Protein AF-A0A5N5UQC6-F1 (afdb_monomer)

Foldseek 3Di:
DDDPDPPDDDDPDDPPPDPDPDVVNVDCPPLNVVLVVLVCCLPPVLVVLVVVVVVSVVVVVVVVDDPVVSVVVSNVVSVVVNVVSVVVSPPDD

Organism: NCBI:txid2212850

Mean predicted aligned error: 14.23 Å

Solvent-accessible surface area (backbone atoms only — not comparable to full-atom values): 5846 Å² total; per-residue (Å²): 136,84,82,91,74,83,80,81,75,85,71,93,81,73,80,89,79,68,81,70,76,50,72,79,74,72,53,69,50,76,69,46,48,51,50,51,53,48,49,46,41,48,70,44,51,47,51,50,45,64,69,44,45,89,68,40,48,57,61,36,51,73,70,71,42,52,77,71,48,38,72,53,49,61,62,42,55,41,50,52,50,49,53,53,46,51,51,55,68,69,59,71,132

Nearest PDB structures (foldseek):
  5uky-assembly1_B  TM=3.708E-01  e=7.498E+00  Mycobacterium tuberculosis

Secondary structure (DSSP, 8-state):
-----------TTSSSS--PPPHHHHS--HHHHHHHHHHHIIIIIHHHHHHSHHHHHHHHHHTT--HHHHHHHHHHHHHHHHHHHHHHHH---

Structure (mmCIF, N/CA/C/O backbone):
data_AF-A0A5N5UQC6-F1
#
_entry.id   AF-A0A5N5UQC6-F1
#
loop_
_atom_site.group_PDB
_atom_site.id
_atom_site.type_symbol
_atom_site.label_atom_id
_atom_site.label_alt_id
_atom_site.label_comp_id
_atom_site.label_asym_id
_atom_site.label_entity_id
_atom_site.label_seq_id
_atom_site.pdbx_PDB_ins_code
_atom_site.Cartn_x
_atom_site.Cartn_y
_atom_site.Cartn_z
_atom_site.occupancy
_atom_site.B_iso_or_equiv
_atom_site.auth_seq_id
_atom_site.auth_comp_id
_atom_site.auth_asym_id
_atom_site.auth_atom_id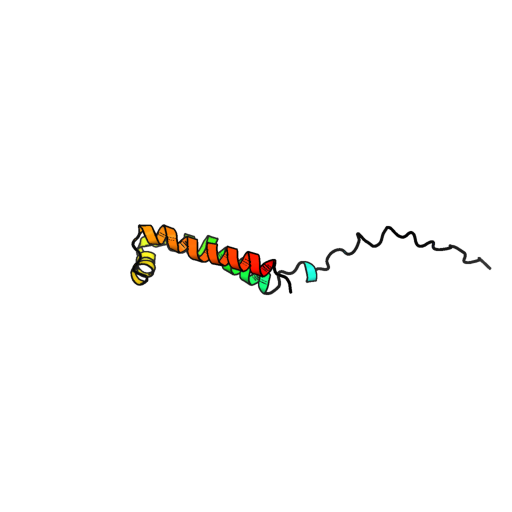
_atom_site.pdbx_PDB_model_num
ATOM 1 N N . MET A 1 1 ? 42.507 21.037 -57.336 1.00 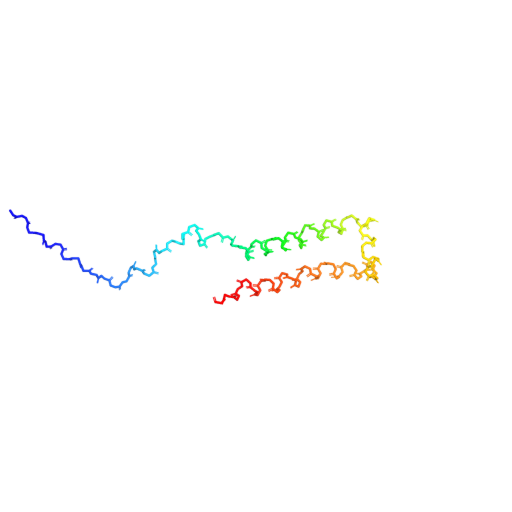42.69 1 MET A N 1
ATOM 2 C CA . MET A 1 1 ? 42.043 19.708 -56.909 1.00 42.69 1 MET A CA 1
ATOM 3 C C . MET A 1 1 ? 42.611 19.515 -55.522 1.00 42.69 1 MET A C 1
ATOM 5 O O . MET A 1 1 ? 43.828 19.466 -55.414 1.00 42.69 1 MET A O 1
ATOM 9 N N . SER A 1 2 ? 41.776 19.583 -54.492 1.00 48.22 2 SER A N 1
ATOM 10 C CA . SER A 1 2 ? 42.174 19.207 -53.135 1.00 48.22 2 SER A CA 1
ATOM 11 C C . SER A 1 2 ? 41.740 17.759 -52.981 1.00 48.22 2 SER A C 1
ATOM 13 O O . SER A 1 2 ? 40.563 17.481 -53.190 1.00 48.22 2 SER A O 1
ATOM 15 N N . ASP A 1 3 ? 42.695 16.865 -52.749 1.00 55.25 3 ASP A N 1
ATOM 16 C CA . ASP A 1 3 ? 42.430 15.447 -52.548 1.00 55.25 3 ASP A CA 1
ATOM 17 C C . ASP A 1 3 ? 41.806 15.250 -51.161 1.00 55.25 3 ASP A C 1
ATOM 19 O O . ASP A 1 3 ? 42.409 15.581 -50.137 1.00 55.25 3 ASP A O 1
ATOM 23 N N . ASP A 1 4 ? 40.567 14.766 -51.174 1.00 62.59 4 ASP A N 1
ATOM 24 C CA . ASP A 1 4 ? 39.850 14.198 -50.038 1.00 62.59 4 ASP A CA 1
ATOM 25 C C . ASP A 1 4 ? 40.558 12.896 -49.630 1.00 62.59 4 ASP A C 1
ATOM 27 O O . ASP A 1 4 ? 40.345 11.852 -50.247 1.00 62.59 4 ASP A O 1
ATOM 31 N N . ASP A 1 5 ? 41.440 12.950 -48.632 1.00 61.59 5 ASP A N 1
ATOM 32 C CA . ASP A 1 5 ? 42.014 11.740 -48.027 1.00 61.59 5 ASP A CA 1
ATOM 33 C C . ASP A 1 5 ? 42.222 11.918 -46.515 1.00 61.59 5 ASP A C 1
ATOM 35 O O . ASP A 1 5 ? 43.291 11.699 -45.942 1.00 61.59 5 ASP A O 1
ATOM 39 N N . ASP A 1 6 ? 41.170 12.356 -45.831 1.00 62.28 6 ASP A N 1
ATOM 40 C CA . ASP A 1 6 ? 40.988 12.144 -44.403 1.00 62.28 6 ASP A CA 1
ATOM 41 C C . ASP A 1 6 ? 40.420 10.737 -44.181 1.00 62.28 6 ASP A C 1
ATOM 43 O O . ASP A 1 6 ? 39.234 10.521 -43.936 1.00 62.28 6 ASP A O 1
ATOM 47 N N . GLY A 1 7 ? 41.317 9.753 -44.286 1.00 66.06 7 GLY A N 1
ATOM 48 C CA . GLY A 1 7 ? 41.064 8.356 -43.954 1.00 66.06 7 GLY A CA 1
ATOM 49 C C . GLY A 1 7 ? 40.480 8.212 -42.548 1.00 66.06 7 GLY A C 1
ATOM 50 O O . GLY A 1 7 ? 41.199 8.190 -41.548 1.00 66.06 7 GLY A O 1
ATOM 51 N N . TYR A 1 8 ? 39.157 8.103 -42.481 1.00 60.75 8 TYR A N 1
ATOM 52 C CA . TYR A 1 8 ? 38.401 7.898 -41.255 1.00 60.75 8 TYR A CA 1
ATOM 53 C C . TYR A 1 8 ? 38.651 6.471 -40.743 1.00 60.75 8 TYR A C 1
ATOM 55 O O . TYR A 1 8 ? 38.067 5.498 -41.222 1.00 60.75 8 TYR A O 1
ATOM 63 N N . VAL A 1 9 ? 39.568 6.321 -39.785 1.00 71.19 9 VAL A N 1
ATOM 64 C CA . VAL A 1 9 ? 39.855 5.031 -39.145 1.00 71.19 9 VAL A CA 1
ATOM 65 C C . VAL A 1 9 ? 38.813 4.784 -38.056 1.00 71.19 9 VAL A C 1
ATOM 67 O O . VAL A 1 9 ? 38.806 5.454 -37.026 1.00 71.19 9 VAL A O 1
ATOM 70 N N . HIS A 1 10 ? 37.941 3.795 -38.260 1.00 60.03 10 HIS A N 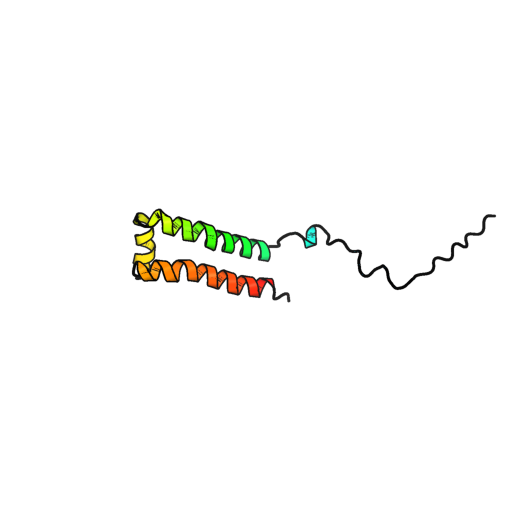1
ATOM 71 C CA . HIS A 1 10 ? 37.081 3.272 -37.199 1.00 60.03 10 HIS A CA 1
ATOM 72 C C . HIS A 1 10 ? 37.945 2.639 -36.096 1.00 60.03 10 HIS A C 1
ATOM 74 O O . HIS A 1 10 ? 38.441 1.522 -36.248 1.00 60.03 10 HIS A O 1
ATOM 80 N N . ALA A 1 11 ? 38.120 3.342 -34.976 1.00 67.31 11 ALA A N 1
ATOM 81 C CA . ALA A 1 11 ? 38.606 2.748 -33.737 1.00 67.31 11 ALA A CA 1
ATOM 82 C C . ALA A 1 11 ? 37.442 1.986 -33.070 1.00 67.31 11 ALA A C 1
ATOM 84 O O . ALA A 1 11 ? 36.417 2.600 -32.763 1.00 67.31 11 ALA A O 1
ATOM 85 N N . PRO A 1 12 ? 37.543 0.662 -32.845 1.00 61.97 12 PRO A N 1
ATOM 86 C CA . PRO A 1 12 ? 36.522 -0.067 -32.110 1.00 61.97 12 PRO A CA 1
ATOM 87 C C . PRO A 1 12 ? 36.729 0.228 -30.623 1.00 61.97 12 PRO A C 1
ATOM 89 O O . PRO A 1 12 ? 37.617 -0.341 -29.987 1.00 61.97 12 PRO A O 1
ATOM 92 N N . GLY A 1 13 ? 35.955 1.161 -30.075 1.00 57.91 13 GLY A N 1
ATOM 93 C CA . GLY A 1 13 ? 36.077 1.495 -28.656 1.00 57.91 13 GLY A CA 1
ATOM 94 C C . GLY A 1 13 ? 35.294 2.694 -28.130 1.00 57.91 13 GLY A C 1
ATOM 95 O O . GLY A 1 13 ? 35.495 3.028 -26.967 1.00 57.91 13 GLY A O 1
ATOM 96 N N . GLU A 1 14 ? 34.416 3.336 -28.907 1.00 55.69 14 GLU A N 1
ATOM 97 C CA . GLU A 1 14 ? 33.746 4.572 -28.453 1.00 55.69 14 GLU A CA 1
ATOM 98 C C . GLU A 1 14 ? 32.222 4.614 -28.643 1.00 55.69 14 GLU A C 1
ATOM 100 O O . GLU A 1 14 ? 31.574 5.597 -28.295 1.00 55.69 14 GLU A O 1
ATOM 105 N N . ASP A 1 15 ? 31.608 3.529 -29.105 1.00 54.22 15 ASP A N 1
ATOM 106 C CA . ASP A 1 15 ? 30.164 3.422 -29.344 1.00 54.22 15 ASP A CA 1
ATOM 107 C C . ASP A 1 15 ? 29.405 2.614 -28.274 1.00 54.22 15 ASP A C 1
ATOM 109 O O . ASP A 1 15 ? 28.177 2.534 -28.301 1.00 54.22 15 ASP A O 1
ATOM 113 N N . SER A 1 16 ? 30.091 2.089 -27.252 1.00 54.12 16 SER A N 1
ATOM 114 C CA . SER A 1 16 ? 29.440 1.335 -26.160 1.00 54.12 16 SER A CA 1
ATOM 115 C C . SER A 1 16 ? 28.943 2.201 -24.987 1.00 54.12 16 SER A C 1
ATOM 117 O O . SER A 1 16 ? 28.228 1.708 -24.116 1.00 54.12 16 SER A O 1
ATOM 119 N N . HIS A 1 17 ? 29.291 3.493 -24.941 1.00 57.84 17 HIS A N 1
ATOM 120 C CA . HIS A 1 17 ? 28.978 4.386 -23.815 1.00 57.84 17 HIS A CA 1
ATOM 121 C C . HIS A 1 17 ? 28.460 5.755 -24.283 1.00 57.84 17 HIS A C 1
ATOM 123 O O . HIS A 1 17 ? 29.036 6.788 -23.960 1.00 57.84 17 HIS A O 1
ATOM 129 N N . GLY A 1 18 ? 27.370 5.795 -25.054 1.00 57.31 18 GLY A N 1
ATOM 130 C CA . GLY A 1 18 ? 26.891 7.081 -25.583 1.00 57.31 18 GLY A CA 1
ATOM 131 C C . GLY A 1 18 ? 25.402 7.222 -25.855 1.00 57.31 18 GLY A C 1
ATOM 132 O O . GLY A 1 18 ? 24.944 8.339 -26.091 1.00 57.31 18 GLY A O 1
ATOM 133 N N . VAL A 1 19 ? 24.610 6.152 -25.780 1.00 60.12 19 VAL A N 1
ATOM 134 C CA . VAL A 1 19 ? 23.156 6.294 -25.884 1.00 60.12 19 VAL A CA 1
ATOM 135 C C . VAL A 1 19 ? 22.648 6.807 -24.539 1.00 60.12 19 VAL A C 1
ATOM 137 O O . VAL A 1 19 ? 22.406 6.037 -23.612 1.00 60.12 19 VAL A O 1
ATOM 140 N N . LYS A 1 20 ? 22.525 8.135 -24.405 1.00 65.56 20 LYS A N 1
ATOM 141 C CA . LYS A 1 20 ? 21.715 8.721 -23.330 1.00 65.56 20 LYS A CA 1
ATOM 142 C C . LYS A 1 20 ? 20.322 8.096 -23.447 1.00 65.56 20 LYS A C 1
ATOM 144 O O . LYS A 1 20 ? 19.745 8.206 -24.530 1.00 65.56 20 LYS A O 1
ATOM 149 N N . PRO A 1 21 ? 19.793 7.463 -22.382 1.00 60.16 21 PRO A N 1
ATOM 150 C CA . PRO A 1 21 ? 18.428 6.964 -22.391 1.00 60.16 21 PRO A CA 1
ATOM 151 C C . PRO A 1 21 ? 17.517 8.096 -22.853 1.00 60.16 21 PRO A C 1
ATOM 153 O O . PRO A 1 21 ? 17.586 9.212 -22.319 1.00 60.16 21 PRO A O 1
ATOM 156 N N . THR A 1 22 ? 16.750 7.839 -23.906 1.00 65.44 22 THR A N 1
ATOM 157 C CA . THR A 1 22 ? 15.805 8.820 -24.440 1.00 65.44 22 THR A CA 1
ATOM 158 C C . THR A 1 22 ? 14.730 9.074 -23.380 1.00 65.44 22 THR A C 1
ATOM 160 O O . THR A 1 22 ? 14.556 8.256 -22.480 1.00 65.44 22 THR A O 1
ATOM 163 N N . ASP A 1 23 ? 13.997 10.191 -23.420 1.00 60.00 23 ASP A N 1
ATOM 164 C CA . ASP A 1 23 ? 12.989 10.478 -22.378 1.00 60.00 23 ASP A CA 1
ATOM 165 C C . ASP A 1 23 ? 11.965 9.344 -22.196 1.00 60.00 23 ASP A C 1
ATOM 167 O O . ASP A 1 23 ? 11.557 9.064 -21.073 1.00 60.00 23 ASP A O 1
ATOM 171 N N . ARG A 1 24 ? 11.682 8.588 -23.265 1.00 57.97 24 ARG A N 1
ATOM 172 C CA . ARG A 1 24 ? 10.839 7.383 -23.236 1.00 57.97 24 ARG A CA 1
ATOM 173 C C . ARG A 1 24 ? 11.386 6.254 -22.358 1.00 57.97 24 ARG A C 1
ATOM 175 O O . ARG A 1 24 ? 10.598 5.491 -21.812 1.00 57.97 24 ARG A O 1
ATOM 182 N N . ASP A 1 25 ? 12.702 6.163 -22.186 1.00 61.69 25 ASP A N 1
ATOM 183 C CA . ASP A 1 25 ? 13.350 5.190 -21.296 1.00 61.69 25 ASP A CA 1
ATOM 184 C C . ASP A 1 25 ? 13.299 5.631 -19.820 1.00 61.69 25 ASP A C 1
ATOM 186 O O . ASP A 1 25 ? 13.547 4.827 -18.920 1.00 61.69 25 ASP A O 1
ATOM 190 N N . ARG A 1 26 ? 12.984 6.910 -19.558 1.00 65.75 26 ARG A N 1
ATOM 191 C CA . ARG A 1 26 ? 12.871 7.499 -18.210 1.00 65.75 26 ARG A CA 1
ATOM 192 C C . ARG A 1 26 ? 11.433 7.617 -17.710 1.00 65.75 26 ARG A C 1
ATOM 194 O O . ARG A 1 26 ? 11.222 7.940 -16.541 1.00 65.75 26 ARG A O 1
ATOM 201 N N . GLU A 1 27 ? 10.449 7.363 -18.563 1.00 73.81 27 GLU A N 1
ATOM 202 C CA . GLU A 1 27 ? 9.044 7.400 -18.186 1.00 73.81 27 GLU A CA 1
ATOM 203 C C . GLU A 1 27 ? 8.667 6.148 -17.385 1.00 73.81 27 GLU A C 1
ATOM 205 O O . GLU A 1 27 ? 8.854 5.006 -17.812 1.00 73.81 27 GLU A O 1
ATOM 210 N N . PHE A 1 28 ? 8.083 6.357 -16.204 1.00 70.06 28 PHE A N 1
ATOM 211 C CA . PHE A 1 28 ? 7.425 5.283 -15.477 1.00 70.06 28 PHE A CA 1
ATOM 212 C C . PHE A 1 28 ? 6.211 4.845 -16.298 1.00 70.06 28 PHE A C 1
ATOM 214 O O . PHE A 1 28 ? 5.174 5.501 -16.285 1.00 70.06 28 PHE A O 1
ATOM 221 N N . GLY A 1 29 ? 6.336 3.745 -17.042 1.00 80.50 29 GLY A N 1
ATOM 222 C CA . GLY A 1 29 ? 5.193 3.125 -17.714 1.00 80.50 29 GLY A CA 1
ATOM 223 C C . GLY A 1 29 ? 4.113 2.691 -16.711 1.00 80.50 29 GLY A C 1
ATOM 224 O O . GLY A 1 29 ? 4.261 2.842 -15.496 1.00 80.50 29 GLY A O 1
ATOM 225 N N . LEU A 1 30 ? 3.036 2.067 -17.198 1.00 85.06 30 LEU A N 1
ATOM 226 C CA . LEU A 1 30 ? 1.914 1.613 -16.358 1.00 85.06 30 LEU A CA 1
ATOM 227 C C . LEU A 1 30 ? 2.369 0.797 -15.127 1.00 85.06 30 LEU A C 1
ATOM 229 O O . LEU A 1 30 ? 1.824 0.958 -14.040 1.00 85.06 30 LEU A O 1
ATOM 233 N N . ARG A 1 31 ? 3.428 -0.015 -15.268 1.00 82.75 31 ARG A N 1
ATOM 234 C CA . ARG A 1 31 ? 4.030 -0.778 -14.160 1.00 82.75 31 ARG A CA 1
ATOM 235 C C . ARG A 1 31 ? 4.606 0.111 -13.052 1.00 82.75 31 ARG A C 1
ATOM 237 O O . ARG A 1 31 ? 4.374 -0.149 -11.875 1.00 82.75 31 ARG A O 1
ATOM 244 N N . GLY A 1 32 ? 5.345 1.154 -13.432 1.00 85.44 32 GLY A N 1
ATOM 245 C CA . GLY A 1 32 ? 5.939 2.103 -12.492 1.00 85.44 32 GLY A CA 1
ATOM 246 C C . GLY A 1 32 ? 4.864 2.905 -11.763 1.00 85.44 32 GLY A C 1
ATOM 247 O O . GLY A 1 32 ? 4.927 3.050 -10.547 1.00 85.44 32 GLY A O 1
ATOM 248 N N . TRP A 1 33 ? 3.814 3.319 -12.474 1.00 91.44 33 TRP A N 1
ATOM 249 C CA . TRP A 1 33 ? 2.671 3.993 -11.856 1.00 91.44 33 TRP A CA 1
ATOM 250 C C . TRP A 1 33 ? 1.886 3.108 -10.885 1.00 91.44 33 TRP A C 1
ATOM 252 O O . TRP A 1 33 ? 1.488 3.598 -9.830 1.00 91.44 33 TRP A O 1
ATOM 262 N N . ILE A 1 34 ? 1.707 1.812 -11.174 1.00 90.62 34 ILE A N 1
ATOM 263 C CA . ILE A 1 34 ? 1.100 0.864 -10.220 1.00 90.62 34 ILE A CA 1
ATOM 264 C C . ILE A 1 34 ? 1.936 0.786 -8.937 1.00 90.62 34 ILE A C 1
ATOM 266 O O . ILE A 1 34 ? 1.379 0.847 -7.840 1.00 90.62 34 ILE A O 1
ATOM 270 N N . LEU A 1 35 ? 3.265 0.702 -9.060 1.00 87.69 35 LEU A N 1
ATOM 271 C CA . LEU A 1 35 ? 4.169 0.677 -7.907 1.00 87.69 35 LEU A CA 1
ATOM 272 C C . LEU A 1 35 ? 4.049 1.962 -7.073 1.00 87.69 35 LEU A C 1
ATOM 274 O O . LEU A 1 35 ? 3.914 1.893 -5.854 1.00 87.69 35 LEU A O 1
ATOM 278 N N . VAL A 1 36 ? 4.049 3.126 -7.729 1.00 90.75 36 VAL A N 1
ATOM 279 C CA . VAL A 1 36 ? 3.889 4.434 -7.072 1.00 90.75 36 VAL A CA 1
ATOM 280 C C . VAL A 1 36 ? 2.527 4.544 -6.383 1.00 90.75 36 VAL A C 1
ATOM 282 O O . VAL A 1 36 ? 2.458 4.981 -5.235 1.00 90.75 36 VAL A O 1
ATOM 285 N N . GLY A 1 37 ? 1.450 4.107 -7.038 1.00 92.75 37 GLY A N 1
ATOM 286 C CA . GLY A 1 37 ? 0.111 4.093 -6.449 1.00 92.75 37 GLY A CA 1
ATOM 287 C C . GLY A 1 37 ? 0.048 3.221 -5.197 1.00 92.75 37 GLY A C 1
ATOM 288 O O . GLY A 1 37 ? -0.487 3.636 -4.170 1.00 92.75 37 GLY A O 1
ATOM 289 N N . TRP A 1 38 ? 0.666 2.043 -5.239 1.00 91.88 38 TRP A N 1
ATOM 290 C CA . TRP A 1 38 ? 0.707 1.143 -4.092 1.00 91.88 38 TRP A CA 1
ATOM 291 C C . TRP A 1 38 ? 1.591 1.679 -2.953 1.00 91.88 38 TRP A C 1
ATOM 293 O O . TRP A 1 38 ? 1.243 1.561 -1.777 1.00 91.88 38 TRP A O 1
ATOM 303 N N . LEU A 1 39 ? 2.689 2.358 -3.294 1.00 90.44 39 LEU A N 1
ATOM 304 C CA . LEU A 1 39 ? 3.547 3.049 -2.333 1.00 90.44 39 LEU A CA 1
ATOM 305 C C . LEU A 1 39 ? 2.788 4.172 -1.617 1.00 90.44 39 LEU A C 1
ATOM 307 O O . LEU A 1 39 ? 2.855 4.279 -0.393 1.00 90.44 39 LEU A O 1
ATOM 311 N N . PHE A 1 40 ? 2.018 4.967 -2.360 1.00 93.94 40 PHE A N 1
ATOM 312 C CA . PHE A 1 40 ? 1.157 6.009 -1.803 1.00 93.94 40 PHE A CA 1
ATOM 313 C C . PHE A 1 40 ? 0.112 5.426 -0.841 1.00 93.94 40 PHE A C 1
ATOM 315 O O . PHE A 1 40 ? -0.068 5.938 0.266 1.00 93.94 40 PHE A O 1
ATOM 322 N N . VAL A 1 41 ? -0.532 4.315 -1.213 1.00 89.69 41 VAL A N 1
ATOM 323 C CA . VAL A 1 41 ? -1.469 3.609 -0.325 1.00 89.69 41 VAL A CA 1
ATOM 324 C C . VAL A 1 41 ? -0.770 3.165 0.962 1.00 89.69 41 VAL A C 1
ATOM 326 O O . VAL A 1 41 ? -1.284 3.395 2.058 1.00 89.69 41 VAL A O 1
ATOM 329 N N . SER A 1 42 ? 0.425 2.588 0.841 1.00 88.19 42 SER A N 1
ATOM 330 C CA . SER A 1 42 ? 1.193 2.090 1.982 1.00 88.19 42 SER A CA 1
ATOM 331 C C . SER A 1 42 ? 1.636 3.191 2.944 1.00 88.19 42 SER A C 1
ATOM 333 O O . SER A 1 42 ? 1.634 2.969 4.152 1.00 88.19 42 SER A O 1
ATOM 335 N N . LEU A 1 43 ? 2.067 4.342 2.423 1.00 88.56 43 LEU A N 1
ATOM 336 C CA . LEU A 1 43 ? 2.702 5.394 3.223 1.00 88.56 43 LEU A CA 1
ATOM 337 C C . LEU A 1 43 ? 1.740 6.489 3.677 1.00 88.56 43 LEU A C 1
ATOM 339 O O . LEU A 1 43 ? 2.014 7.155 4.670 1.00 88.56 43 LEU A O 1
ATOM 343 N N . ILE A 1 44 ? 0.638 6.704 2.960 1.00 92.00 44 ILE A N 1
ATOM 344 C CA . ILE A 1 44 ? -0.269 7.827 3.225 1.00 92.00 44 ILE A CA 1
ATOM 345 C C . ILE A 1 44 ? -1.657 7.325 3.597 1.00 92.00 44 ILE A C 1
ATOM 347 O O . ILE A 1 44 ? -2.182 7.719 4.635 1.00 92.00 44 ILE A O 1
ATOM 351 N N . VAL A 1 45 ? -2.244 6.426 2.804 1.00 86.94 45 VAL A N 1
ATOM 352 C CA . VAL A 1 45 ? -3.621 5.964 3.048 1.00 86.94 45 VAL A CA 1
ATOM 353 C C . VAL A 1 45 ? -3.702 5.134 4.325 1.00 86.94 45 VAL A C 1
ATOM 355 O O . VAL A 1 45 ? -4.526 5.430 5.187 1.00 86.94 45 VAL A O 1
ATOM 358 N N . VAL A 1 46 ? -2.826 4.137 4.490 1.00 84.62 46 VAL A N 1
ATOM 359 C CA . VAL A 1 46 ? -2.841 3.277 5.684 1.00 84.62 46 VAL A CA 1
ATOM 360 C C . VAL A 1 46 ? -2.503 4.053 6.963 1.00 84.62 46 VAL A C 1
ATOM 362 O O . VAL A 1 46 ? -3.287 3.973 7.911 1.00 84.62 46 VAL A O 1
ATOM 365 N N . PRO A 1 47 ? -1.425 4.858 7.022 1.00 81.12 47 PRO A N 1
ATOM 366 C CA . PRO A 1 47 ? -1.132 5.672 8.200 1.00 81.12 47 PRO A CA 1
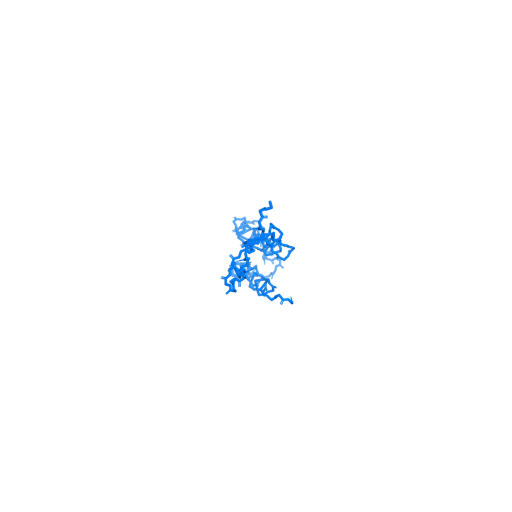ATOM 367 C C . PRO A 1 47 ? -2.192 6.741 8.462 1.00 81.12 47 PRO A C 1
ATOM 369 O O . PRO A 1 47 ? -2.561 6.951 9.613 1.00 81.12 47 PRO A O 1
ATOM 372 N N . GLY A 1 48 ? -2.738 7.370 7.417 1.00 86.50 48 GLY A N 1
ATOM 373 C CA . GLY A 1 48 ? -3.854 8.304 7.549 1.00 86.50 48 GLY A CA 1
ATOM 374 C C . GLY A 1 48 ? -5.061 7.634 8.199 1.00 86.50 48 GLY A C 1
ATOM 375 O O . GLY A 1 48 ? -5.589 8.138 9.185 1.00 86.50 48 GLY A O 1
ATOM 376 N N . MET A 1 49 ? -5.435 6.443 7.733 1.00 81.06 49 MET A N 1
ATOM 377 C CA . MET A 1 49 ? -6.535 5.672 8.315 1.00 81.06 49 MET A CA 1
ATOM 378 C C . MET A 1 49 ? -6.258 5.272 9.772 1.00 81.06 49 MET A C 1
ATOM 380 O O . MET A 1 49 ? -7.156 5.339 10.609 1.00 81.06 49 MET A O 1
ATOM 384 N N . LEU A 1 50 ? -5.004 4.949 10.099 1.00 75.50 50 LEU A N 1
ATOM 385 C CA . LEU A 1 50 ? -4.554 4.709 11.471 1.00 75.50 50 LEU A CA 1
ATOM 386 C C . LEU A 1 50 ? -4.523 5.961 12.351 1.00 75.50 50 LEU A C 1
ATOM 388 O O . LEU A 1 50 ? -4.425 5.801 13.557 1.00 75.50 50 LEU A O 1
ATOM 392 N N . LEU A 1 51 ? -4.584 7.183 11.821 1.00 78.00 51 LEU A N 1
ATOM 393 C CA . LEU A 1 51 ? -4.703 8.398 12.638 1.00 78.00 51 LEU A CA 1
ATOM 394 C C . LEU A 1 51 ? -6.170 8.730 12.942 1.00 78.00 51 LEU A C 1
ATOM 396 O O . LEU A 1 51 ? -6.477 9.230 14.023 1.00 78.00 51 LEU A O 1
ATOM 400 N N . TYR A 1 52 ? -7.096 8.357 12.056 1.00 77.31 52 TYR A N 1
ATOM 401 C CA . TYR A 1 52 ? -8.546 8.494 12.257 1.00 77.31 52 TYR A CA 1
ATOM 402 C C . TYR A 1 52 ? -9.161 7.336 13.081 1.00 77.31 52 TYR A C 1
ATOM 404 O O . TYR A 1 52 ? -10.322 6.976 12.887 1.00 77.31 52 TYR A O 1
ATOM 412 N N . ILE A 1 53 ? -8.405 6.769 14.038 1.00 62.31 53 ILE A N 1
ATOM 413 C CA . ILE A 1 53 ? -8.731 5.584 14.873 1.00 62.31 53 ILE A CA 1
ATOM 414 C C . ILE A 1 53 ? -10.188 5.499 15.371 1.00 62.31 53 ILE A C 1
ATOM 416 O O . ILE A 1 53 ? -10.739 4.394 15.310 1.00 62.31 53 ILE A O 1
ATOM 420 N N . PRO A 1 54 ? -10.844 6.572 15.866 1.00 62.25 54 PRO A N 1
ATOM 421 C CA . PRO A 1 54 ? -12.234 6.454 16.311 1.00 62.25 54 PRO A CA 1
ATOM 422 C C . PRO A 1 54 ? -13.222 6.110 15.182 1.00 62.25 54 PRO A C 1
ATOM 424 O O . PRO A 1 54 ? -14.175 5.380 15.442 1.00 62.25 54 PRO A O 1
ATOM 427 N N . GLU A 1 55 ? -12.990 6.541 13.938 1.00 59.47 55 GLU A N 1
ATOM 428 C CA . GLU A 1 55 ? -13.836 6.167 12.788 1.00 59.47 55 GLU A CA 1
ATOM 429 C C . GLU A 1 55 ? -13.315 4.927 12.045 1.00 59.47 55 GLU A C 1
ATOM 431 O O . GLU A 1 55 ? -14.096 4.088 11.589 1.00 59.47 55 GLU A O 1
ATOM 436 N N . ALA A 1 56 ? -11.993 4.750 11.983 1.00 57.38 56 ALA A N 1
ATOM 437 C CA . ALA A 1 56 ? -11.362 3.616 11.309 1.00 57.38 56 ALA A CA 1
ATOM 438 C C . ALA A 1 56 ? -11.580 2.275 12.035 1.00 57.38 56 ALA A C 1
ATOM 440 O O . ALA A 1 56 ? -11.541 1.218 11.400 1.00 57.38 56 ALA A O 1
ATOM 441 N N . GLY A 1 57 ? -11.882 2.296 13.341 1.00 58.31 57 GLY A N 1
ATOM 442 C CA . GLY A 1 57 ? -12.207 1.097 14.121 1.00 58.31 57 GLY A CA 1
ATOM 443 C C . GLY A 1 57 ? -13.369 0.276 13.546 1.00 58.31 57 GLY A C 1
ATOM 444 O O . GLY A 1 57 ? -13.378 -0.944 13.700 1.00 58.31 57 GLY A O 1
ATOM 445 N N . ASN A 1 58 ? -14.307 0.897 12.818 1.00 59.97 58 ASN A N 1
ATOM 446 C CA . ASN A 1 58 ? -15.401 0.181 12.152 1.00 59.97 58 ASN A CA 1
ATOM 447 C C . ASN A 1 58 ? -14.925 -0.706 10.990 1.00 59.97 58 ASN A C 1
ATOM 449 O O . ASN A 1 58 ? -15.504 -1.770 10.772 1.00 59.97 58 ASN A O 1
ATOM 453 N N . PHE A 1 59 ? -13.869 -0.312 10.272 1.00 62.38 59 PHE A N 1
ATOM 454 C CA . PHE A 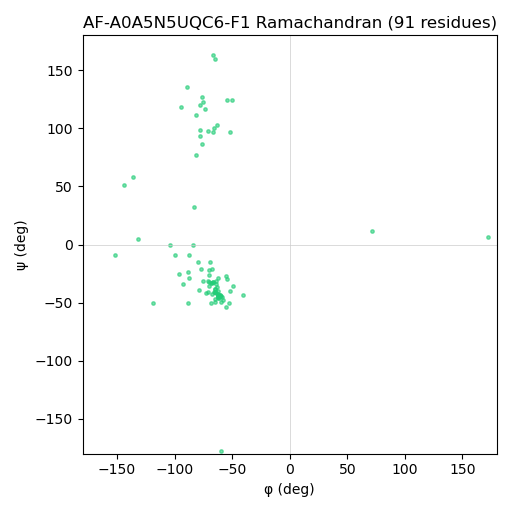1 59 ? -13.312 -1.101 9.170 1.00 62.38 59 PHE A CA 1
ATOM 455 C C . PHE A 1 59 ? -12.563 -2.333 9.688 1.00 62.38 59 PHE A C 1
ATOM 457 O O . PHE A 1 59 ? -12.729 -3.432 9.172 1.00 62.38 59 PHE A O 1
ATOM 464 N N . THR A 1 60 ? -11.787 -2.204 10.763 1.00 63.56 60 THR A N 1
ATOM 465 C CA . THR A 1 60 ? -11.085 -3.371 11.316 1.00 63.56 60 THR A CA 1
ATOM 466 C C . THR A 1 60 ? -12.013 -4.301 12.091 1.00 63.56 60 THR A C 1
ATOM 468 O O . THR A 1 60 ? -11.839 -5.519 12.059 1.00 63.56 60 THR A O 1
ATOM 471 N N . LYS A 1 61 ? -13.049 -3.741 12.730 1.00 63.94 61 LYS A N 1
ATOM 472 C CA . LYS A 1 61 ? -14.111 -4.515 13.381 1.00 63.94 61 LYS A CA 1
ATOM 473 C C . LYS A 1 61 ? -14.965 -5.285 12.368 1.00 63.94 61 LYS A C 1
ATOM 475 O O . LYS A 1 61 ? -15.396 -6.387 12.693 1.00 63.94 61 LYS A O 1
ATOM 480 N N . SER A 1 62 ? -15.167 -4.769 11.148 1.00 63.84 62 SER A N 1
ATOM 481 C CA . SER A 1 62 ? -15.846 -5.518 10.074 1.00 63.84 62 SER A CA 1
ATOM 482 C C . SER A 1 62 ? -15.010 -6.688 9.542 1.00 63.84 62 SER A C 1
ATOM 484 O O . SER A 1 62 ? -15.570 -7.691 9.111 1.00 63.84 62 SER A O 1
ATOM 486 N N . LEU A 1 63 ? -13.681 -6.603 9.654 1.00 66.69 63 LEU A N 1
ATOM 487 C CA . LEU A 1 63 ? -12.744 -7.692 9.361 1.00 66.69 63 LEU A CA 1
ATOM 488 C C . LEU A 1 63 ? -12.556 -8.672 10.539 1.00 66.69 63 LEU A C 1
ATOM 490 O O . LEU A 1 63 ? -11.799 -9.631 10.415 1.00 66.69 63 LEU A O 1
ATOM 494 N N . GLY A 1 64 ? -13.226 -8.451 11.678 1.00 67.12 64 GLY A N 1
ATOM 495 C CA . GLY A 1 64 ? -13.145 -9.315 12.864 1.00 67.12 64 GLY A CA 1
ATOM 496 C C . GLY A 1 64 ? -11.815 -9.244 13.624 1.00 67.12 64 GLY A C 1
ATOM 497 O O . GLY A 1 64 ? -11.568 -10.074 14.497 1.00 67.12 64 GLY A O 1
ATOM 498 N N . LEU A 1 65 ? -10.960 -8.268 13.311 1.00 69.00 65 LEU A N 1
ATOM 499 C CA . LEU A 1 65 ? -9.638 -8.113 13.913 1.00 69.00 65 LEU A CA 1
ATOM 500 C C . LEU A 1 65 ? -9.719 -7.240 15.172 1.00 69.00 65 LEU A C 1
ATOM 502 O O . LEU A 1 65 ? -10.357 -6.182 15.177 1.00 69.00 65 LEU A O 1
ATOM 506 N N . GLY A 1 66 ? -9.045 -7.661 16.246 1.00 72.06 66 GLY A N 1
ATOM 507 C CA . GLY A 1 66 ? -8.886 -6.830 17.439 1.00 72.06 66 GLY A CA 1
ATOM 508 C C . GLY A 1 66 ? -8.025 -5.595 17.152 1.00 72.06 66 GLY A C 1
ATOM 509 O O . GLY A 1 66 ? -7.273 -5.560 16.180 1.00 72.06 66 GLY A O 1
ATOM 510 N N . TYR A 1 67 ? -8.072 -4.580 18.027 1.00 68.94 67 TYR A N 1
ATOM 511 C CA . TYR A 1 67 ? -7.266 -3.357 17.862 1.00 68.94 67 TYR A CA 1
ATOM 512 C C . TYR A 1 67 ? -5.777 -3.653 17.651 1.00 68.94 67 TYR A C 1
ATOM 514 O O . TYR A 1 67 ? -5.147 -3.013 16.823 1.00 68.94 67 TYR A O 1
ATOM 522 N N . ARG A 1 68 ? -5.211 -4.634 18.363 1.00 74.75 68 ARG A N 1
ATOM 523 C CA . ARG A 1 68 ? -3.791 -4.999 18.237 1.00 74.75 68 ARG A CA 1
ATOM 524 C C . ARG A 1 68 ? -3.471 -5.619 16.879 1.00 74.75 68 ARG A C 1
ATOM 526 O O . ARG A 1 68 ? -2.480 -5.245 16.263 1.00 74.75 68 ARG A O 1
ATOM 533 N N . ASP A 1 69 ? -4.338 -6.503 16.400 1.00 77.44 69 ASP A N 1
ATOM 534 C CA . ASP A 1 69 ? -4.154 -7.186 15.121 1.00 77.44 69 ASP A CA 1
ATOM 535 C C . ASP A 1 69 ? -4.326 -6.212 13.951 1.00 77.44 69 ASP A C 1
ATOM 537 O O . ASP A 1 69 ? -3.618 -6.320 12.954 1.00 77.44 69 ASP A O 1
ATOM 541 N N . ALA A 1 70 ? -5.188 -5.199 14.100 1.00 77.06 70 ALA A N 1
ATOM 542 C CA . ALA A 1 70 ? -5.334 -4.094 13.154 1.00 77.06 70 ALA A CA 1
ATOM 543 C C . ALA A 1 70 ? -3.992 -3.419 12.852 1.00 77.06 70 ALA A C 1
ATOM 545 O O . ALA A 1 70 ? -3.615 -3.264 11.693 1.00 77.06 70 ALA A O 1
ATOM 546 N N . PHE A 1 71 ? -3.254 -3.052 13.903 1.00 71.88 71 PHE A N 1
ATOM 547 C CA . PHE A 1 71 ? -1.966 -2.373 13.769 1.00 71.88 71 PHE A CA 1
ATOM 548 C C . PHE A 1 71 ? -0.885 -3.265 13.151 1.00 71.88 71 PHE A C 1
ATOM 550 O O . PHE A 1 71 ? 0.084 -2.736 12.619 1.00 71.88 71 PHE A O 1
ATOM 557 N N . LEU A 1 72 ? -1.041 -4.593 13.195 1.00 80.44 72 LEU A N 1
ATOM 558 C CA . LEU A 1 72 ? -0.110 -5.536 12.574 1.00 80.44 72 LEU A CA 1
ATOM 559 C C . LEU A 1 72 ? -0.477 -5.823 11.115 1.00 80.44 72 LEU A C 1
ATOM 561 O O . LEU A 1 72 ? 0.370 -5.724 10.234 1.00 80.44 72 LEU A O 1
ATOM 565 N N . VAL A 1 73 ? -1.737 -6.165 10.847 1.00 78.62 73 VAL A N 1
ATOM 566 C CA . VAL A 1 73 ? -2.193 -6.648 9.535 1.00 78.62 73 VAL A CA 1
ATOM 567 C C . VAL A 1 73 ? -2.387 -5.503 8.545 1.00 78.62 73 VAL A C 1
ATOM 569 O O . VAL A 1 73 ? -2.024 -5.635 7.376 1.00 78.62 73 VAL A O 1
ATOM 572 N N . LEU A 1 74 ? -2.922 -4.366 8.996 1.00 80.62 74 LEU A N 1
ATOM 573 C CA . LEU A 1 74 ? -3.230 -3.236 8.120 1.00 80.62 74 LEU A CA 1
ATOM 574 C C . LEU A 1 74 ? -1.991 -2.669 7.396 1.00 80.62 74 LEU A C 1
ATOM 576 O O . LEU A 1 74 ? -2.096 -2.446 6.192 1.00 80.62 74 LEU A O 1
ATOM 580 N N . PRO A 1 75 ? -0.818 -2.484 8.041 1.00 81.00 75 PRO A N 1
ATOM 581 C CA . PRO A 1 75 ? 0.414 -2.136 7.327 1.00 81.00 75 PRO A CA 1
ATOM 582 C C . PRO A 1 75 ? 1.071 -3.326 6.607 1.00 81.00 75 PRO A C 1
ATOM 584 O O . PRO A 1 75 ? 1.827 -3.116 5.659 1.00 81.00 75 PRO A O 1
ATOM 587 N N . LEU A 1 76 ? 0.781 -4.5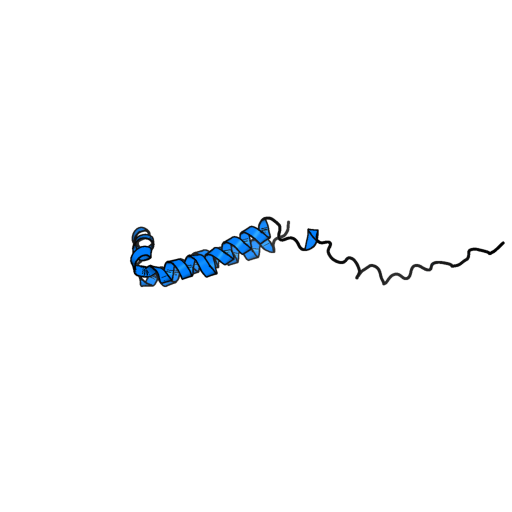72 6.999 1.00 84.19 76 LEU A N 1
ATOM 588 C CA . LEU A 1 76 ? 1.365 -5.761 6.367 1.00 84.19 76 LEU A CA 1
ATOM 589 C C . LEU A 1 76 ? 0.823 -5.994 4.951 1.00 84.19 76 LEU A C 1
ATOM 591 O O . LEU A 1 76 ? 1.587 -6.329 4.049 1.00 84.19 76 LEU A O 1
ATOM 595 N N . ILE A 1 77 ? -0.479 -5.791 4.735 1.00 86.19 77 ILE A N 1
ATOM 596 C CA . ILE A 1 77 ? -1.122 -5.970 3.423 1.00 86.19 77 ILE A CA 1
ATOM 597 C C . ILE A 1 77 ? -0.456 -5.127 2.318 1.00 86.19 77 ILE A C 1
ATOM 599 O O . ILE A 1 77 ? -0.042 -5.702 1.305 1.00 86.19 77 ILE A O 1
ATOM 603 N N . PRO A 1 78 ? -0.297 -3.797 2.464 1.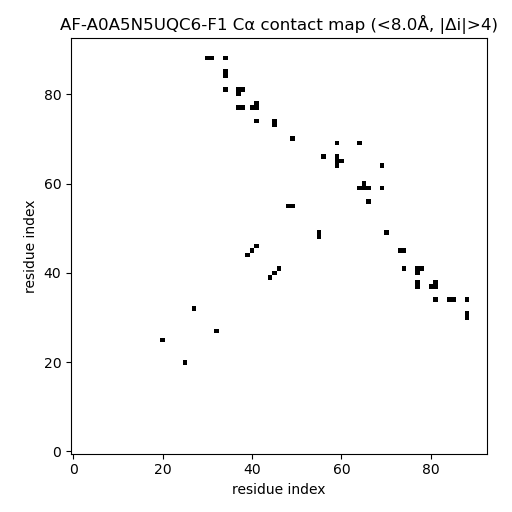00 82.88 78 PRO A N 1
ATOM 604 C CA . PRO A 1 78 ? 0.373 -3.006 1.444 1.00 82.88 78 PRO A CA 1
ATOM 605 C C . PRO A 1 78 ? 1.867 -3.343 1.346 1.00 82.88 78 PRO A C 1
ATOM 607 O O . PRO A 1 78 ? 2.397 -3.359 0.238 1.00 82.88 78 PRO A O 1
ATOM 610 N N . ALA A 1 79 ? 2.541 -3.704 2.442 1.00 87.50 79 ALA A N 1
ATOM 611 C CA . ALA A 1 79 ? 3.945 -4.117 2.392 1.00 87.50 79 ALA A CA 1
ATOM 612 C C . ALA A 1 79 ? 4.148 -5.387 1.546 1.00 87.50 79 ALA A C 1
ATOM 614 O O . ALA A 1 79 ? 5.034 -5.426 0.690 1.00 87.50 79 ALA A O 1
ATOM 615 N N . LEU A 1 80 ? 3.293 -6.400 1.719 1.00 88.81 80 LEU A N 1
ATOM 616 C CA . LEU A 1 80 ? 3.317 -7.616 0.901 1.00 88.81 80 LEU A CA 1
ATOM 617 C C . LEU A 1 80 ? 3.031 -7.306 -0.570 1.00 88.81 80 LEU A C 1
ATOM 619 O O . LEU A 1 80 ? 3.737 -7.798 -1.450 1.00 88.81 80 LEU A O 1
ATOM 623 N N . GLY A 1 81 ? 2.047 -6.444 -0.840 1.00 89.88 81 GLY A N 1
ATOM 624 C CA . GLY A 1 81 ? 1.758 -6.008 -2.204 1.00 89.88 81 GLY A CA 1
ATOM 625 C C . GLY A 1 81 ? 2.931 -5.258 -2.846 1.00 89.88 81 GLY A C 1
ATOM 626 O O . GLY A 1 81 ? 3.246 -5.531 -3.999 1.00 89.88 81 GLY A O 1
ATOM 627 N N . LEU A 1 82 ? 3.644 -4.396 -2.105 1.00 89.25 82 LEU A N 1
ATOM 628 C CA . LEU A 1 82 ? 4.858 -3.729 -2.596 1.00 89.25 82 LEU A CA 1
ATOM 629 C 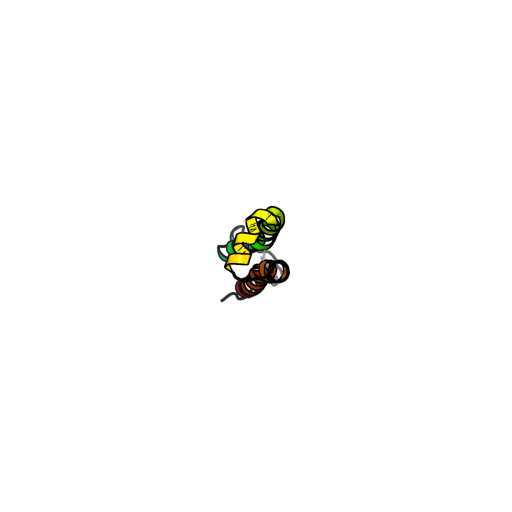C . LEU A 1 82 ? 5.971 -4.739 -2.874 1.00 89.25 82 LEU A C 1
ATOM 631 O O . LEU A 1 82 ? 6.653 -4.613 -3.886 1.00 89.25 82 LEU A O 1
ATOM 635 N N . GLY A 1 83 ? 6.139 -5.745 -2.014 1.00 87.50 83 GLY A N 1
ATOM 636 C CA . GLY A 1 83 ? 7.115 -6.813 -2.224 1.00 87.50 83 GLY A CA 1
ATOM 637 C C . GLY A 1 83 ? 6.854 -7.571 -3.527 1.00 87.50 83 GLY A C 1
ATOM 638 O O . GLY A 1 83 ? 7.751 -7.704 -4.359 1.00 87.50 83 GLY A O 1
ATOM 639 N N . VAL A 1 84 ? 5.608 -7.995 -3.749 1.00 92.88 84 VAL A N 1
ATOM 640 C CA . VAL A 1 84 ? 5.203 -8.694 -4.980 1.00 92.88 84 VAL A CA 1
ATOM 641 C C . VAL A 1 84 ? 5.320 -7.784 -6.205 1.00 92.88 84 VAL A C 1
ATOM 643 O O . VAL A 1 84 ? 5.896 -8.191 -7.214 1.00 92.88 84 VAL A O 1
ATOM 646 N N . LEU A 1 85 ? 4.824 -6.545 -6.129 1.00 87.56 85 LEU A N 1
ATOM 647 C CA . LEU A 1 85 ? 4.902 -5.579 -7.229 1.00 87.56 85 LEU A CA 1
ATOM 648 C C . LEU A 1 85 ? 6.345 -5.189 -7.557 1.00 87.56 85 LEU A C 1
ATOM 650 O O . LEU A 1 85 ? 6.661 -4.992 -8.726 1.00 87.56 85 LEU A O 1
ATOM 654 N N . GLY A 1 86 ? 7.226 -5.122 -6.561 1.00 85.62 86 GLY A N 1
ATOM 655 C CA . GLY A 1 86 ? 8.655 -4.897 -6.753 1.00 85.62 86 GLY A CA 1
ATOM 656 C C . GLY A 1 86 ? 9.303 -6.026 -7.552 1.00 85.62 86 GLY A C 1
ATOM 657 O O . GLY A 1 86 ? 10.006 -5.760 -8.524 1.00 85.62 86 GLY A O 1
ATOM 658 N N . VAL A 1 87 ? 9.003 -7.285 -7.215 1.00 87.88 87 VAL A N 1
ATOM 659 C CA . VAL A 1 87 ? 9.468 -8.459 -7.982 1.00 87.88 87 VAL A CA 1
ATOM 660 C C . VAL A 1 87 ? 8.883 -8.465 -9.397 1.00 87.88 87 VAL A C 1
ATOM 662 O O . VAL A 1 87 ? 9.583 -8.724 -10.376 1.00 87.88 87 VAL A O 1
ATOM 665 N N . TRP A 1 88 ? 7.601 -8.137 -9.542 1.00 87.12 88 TRP A N 1
ATOM 666 C CA . TRP A 1 88 ? 6.957 -8.046 -10.852 1.00 87.12 88 TRP A CA 1
ATOM 667 C C . TRP A 1 88 ? 7.508 -6.899 -11.721 1.00 87.12 88 TRP A C 1
ATOM 669 O O . TRP A 1 88 ? 7.579 -7.010 -12.945 1.00 87.12 88 TRP A O 1
ATOM 679 N N . ALA A 1 89 ? 7.932 -5.795 -11.105 1.00 80.88 89 ALA A N 1
ATOM 680 C CA . ALA A 1 89 ? 8.549 -4.673 -11.806 1.00 80.88 89 ALA A CA 1
ATOM 681 C C . ALA A 1 89 ? 9.958 -5.011 -12.321 1.00 80.88 89 ALA A C 1
ATOM 683 O O . ALA A 1 89 ? 10.363 -4.494 -13.362 1.00 80.88 89 ALA A O 1
ATOM 684 N N . THR A 1 90 ? 10.699 -5.881 -11.625 1.00 83.94 90 THR A N 1
ATOM 685 C CA . THR A 1 90 ? 12.045 -6.304 -12.046 1.00 83.94 90 THR A CA 1
ATOM 686 C C . THR A 1 90 ? 12.041 -7.517 -12.973 1.00 83.94 90 THR A C 1
ATOM 688 O O . THR A 1 90 ? 12.970 -7.662 -13.768 1.00 83.94 90 THR A O 1
ATOM 691 N N . THR A 1 91 ? 10.995 -8.350 -12.934 1.00 81.94 91 THR A N 1
ATOM 692 C CA . THR A 1 91 ? 10.775 -9.441 -13.897 1.00 81.94 91 THR A CA 1
ATOM 693 C C . THR A 1 91 ? 10.261 -8.877 -15.226 1.00 81.94 91 THR A C 1
ATOM 695 O O . THR A 1 91 ? 9.064 -8.735 -15.494 1.00 81.94 91 THR A O 1
ATOM 698 N N . ARG A 1 92 ? 11.225 -8.496 -16.063 1.00 63.50 92 ARG A N 1
ATOM 699 C CA . ARG A 1 92 ? 11.029 -8.133 -17.469 1.00 63.50 92 ARG A CA 1
ATOM 700 C C . ARG A 1 92 ? 10.817 -9.441 -18.258 1.00 63.50 92 ARG A C 1
ATOM 702 O O . ARG A 1 92 ? 11.683 -10.306 -18.127 1.00 63.50 92 ARG A O 1
ATOM 709 N N . PRO A 1 93 ? 9.711 -9.654 -18.994 1.00 57.91 93 PRO A N 1
ATOM 710 C CA . PRO A 1 93 ? 9.731 -10.616 -20.092 1.00 57.91 93 PRO A CA 1
ATOM 711 C C . PRO A 1 93 ? 10.642 -10.119 -21.221 1.00 57.91 93 PRO A C 1
ATOM 713 O O . PRO A 1 93 ? 10.782 -8.880 -21.361 1.00 57.91 93 PRO A O 1
#

Radius of gyration: 26.35 Å; Cα contacts (8 Å, |Δi|>4): 32; chains: 1; bounding box: 58×30×75 Å

pLDDT: mean 73.71, std 12.91, range [42.69, 93.94]

Sequence (93 aa):
MSDDDDGYVHAPGEDSHGVKPTDRDREFGLRGWILVGWLFV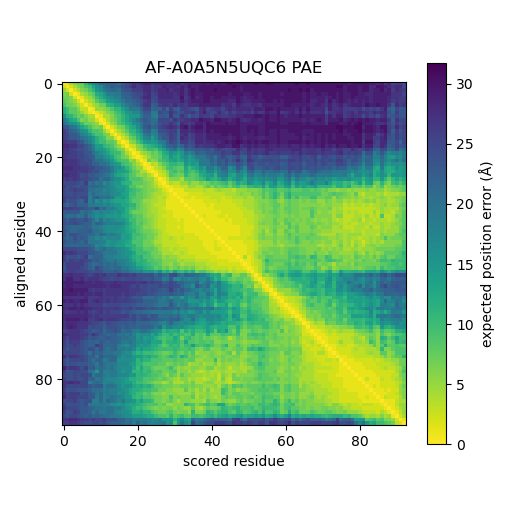SLIVVPGMLLYIPEAGNFTKSLGLGYRDAFLVLPLIPALGLGVLGVWATTRP

InterPro domains:
  IPR058283 Protein of unknown function DUF7977 [PF25932] (4-91)